Protein AF-A0A5E5QED0-F1 (afdb_monomer_lite)

Foldseek 3Di:
DKDKDDDPCVVVVVVVVLVVVVVVVLVVCVVVVVPVVQVVQQVPDDPPCPPDNGDDDDPDWDKDKDFDPVSVVVSLVCVLCVCCVVVVDVHSVVPPPDCVCVCVVPVDDPDDDGIMIMID

Sequence (120 aa):
MHFILQSDNLSKDIQHLKFFTAKKIINFLQQKNIKTILEQLAFYKKSHKNQTHYQLWQEGCHPKIISTVGMMRQKIQYIHDNPVKRGYVDLSEHWRYSSYRNYFDTGLEVVFDGIEVVVW

Structure (mmCIF, N/CA/C/O backbone):
data_AF-A0A5E5QED0-F1
#
_entry.id   AF-A0A5E5QED0-F1
#
loop_
_atom_site.group_PDB
_atom_site.id
_atom_site.type_symbol
_atom_site.label_atom_id
_atom_site.label_alt_id
_atom_site.label_comp_id
_atom_site.label_asym_id
_atom_site.label_entity_id
_atom_site.label_seq_id
_atom_site.pdbx_PDB_ins_code
_atom_site.Cartn_x
_atom_site.Cartn_y
_atom_site.Cartn_z
_atom_site.occupancy
_atom_site.B_iso_or_equiv
_atom_site.auth_seq_id
_atom_site.auth_comp_id
_atom_site.auth_asym_id
_atom_site.auth_atom_id
_atom_site.pdbx_PDB_model_num
ATOM 1 N N . MET A 1 1 ? -0.065 -3.448 -0.637 1.00 85.75 1 MET A N 1
ATOM 2 C CA . MET A 1 1 ? -0.395 -2.391 -1.628 1.00 85.75 1 MET A CA 1
ATOM 3 C C . MET A 1 1 ? 0.900 -2.078 -2.325 1.00 85.75 1 MET A C 1
ATOM 5 O O . MET A 1 1 ? 1.896 -2.003 -1.629 1.00 85.75 1 MET A O 1
ATOM 9 N N . HIS A 1 2 ? 0.911 -1.889 -3.639 1.00 90.06 2 HIS A N 1
ATOM 10 C CA . HIS A 1 2 ? 2.173 -1.803 -4.369 1.00 90.06 2 HIS A CA 1
ATOM 11 C C . HIS A 1 2 ? 2.343 -0.434 -5.011 1.00 90.06 2 HIS A C 1
ATOM 13 O O . HIS A 1 2 ? 1.442 0.026 -5.709 1.00 90.06 2 HIS A O 1
ATOM 19 N N . PHE A 1 3 ? 3.473 0.214 -4.745 1.00 90.19 3 PHE A N 1
ATOM 20 C CA . PHE A 1 3 ? 3.763 1.562 -5.224 1.00 90.19 3 PHE A CA 1
ATOM 21 C C . PHE A 1 3 ? 5.264 1.771 -5.423 1.00 90.19 3 PHE A C 1
ATOM 23 O O . PHE A 1 3 ? 6.082 1.171 -4.725 1.00 90.19 3 PHE A O 1
ATOM 30 N N . ILE A 1 4 ? 5.599 2.629 -6.384 1.00 91.19 4 ILE A N 1
ATOM 31 C CA . ILE A 1 4 ? 6.942 3.158 -6.628 1.00 91.19 4 ILE A CA 1
ATOM 32 C C . ILE A 1 4 ? 6.957 4.577 -6.072 1.00 91.19 4 ILE A C 1
ATOM 34 O O . ILE A 1 4 ? 6.037 5.343 -6.357 1.00 91.19 4 ILE A O 1
ATOM 38 N N . LEU A 1 5 ? 7.936 4.891 -5.228 1.00 90.56 5 LEU A N 1
ATOM 39 C CA . LEU A 1 5 ? 8.035 6.181 -4.557 1.00 90.56 5 LEU A CA 1
ATOM 40 C C . LEU A 1 5 ? 9.481 6.666 -4.515 1.00 90.56 5 LEU A C 1
ATOM 42 O O . LEU A 1 5 ? 10.421 5.877 -4.386 1.00 90.56 5 LEU A O 1
ATOM 46 N N . GLN A 1 6 ? 9.609 7.986 -4.501 1.00 89.25 6 GLN A N 1
ATOM 47 C CA . GLN A 1 6 ? 10.835 8.718 -4.235 1.00 89.25 6 GLN A CA 1
ATOM 48 C C . GLN A 1 6 ? 10.573 9.675 -3.067 1.00 89.25 6 GLN A C 1
ATOM 50 O O . GLN A 1 6 ? 9.517 10.303 -2.990 1.00 89.25 6 GLN A O 1
ATOM 55 N N . SER A 1 7 ? 11.500 9.724 -2.116 1.00 89.12 7 SER A N 1
ATOM 56 C CA . SER A 1 7 ? 11.456 10.628 -0.964 1.00 89.12 7 SER A CA 1
ATOM 57 C C . SER A 1 7 ? 12.841 10.703 -0.328 1.00 89.12 7 SER A C 1
ATOM 59 O O . SER A 1 7 ? 13.527 9.682 -0.231 1.00 89.12 7 SER A O 1
ATOM 61 N N . ASP A 1 8 ? 13.206 11.881 0.181 1.00 90.31 8 ASP A N 1
ATOM 62 C CA . ASP A 1 8 ? 14.425 12.097 0.969 1.00 90.31 8 ASP A CA 1
ATOM 63 C C . ASP A 1 8 ? 14.459 11.231 2.241 1.00 90.31 8 ASP A C 1
ATOM 65 O O . ASP A 1 8 ? 15.522 10.814 2.701 1.00 90.31 8 ASP A O 1
ATOM 69 N N . ASN A 1 9 ? 13.291 10.939 2.829 1.00 91.19 9 ASN A N 1
ATOM 70 C CA . ASN A 1 9 ? 13.160 10.080 4.005 1.00 91.19 9 ASN A CA 1
ATOM 71 C C . ASN A 1 9 ? 11.966 9.134 3.876 1.00 91.19 9 ASN A C 1
ATOM 73 O O . ASN A 1 9 ? 10.964 9.220 4.595 1.00 91.19 9 ASN A O 1
ATOM 77 N N . LEU A 1 10 ? 12.121 8.164 2.979 1.00 88.50 10 LEU A N 1
ATOM 78 C CA . LEU A 1 10 ? 11.083 7.190 2.672 1.00 88.50 10 LEU A CA 1
ATOM 79 C C . LEU A 1 10 ? 10.543 6.457 3.909 1.00 88.50 10 LEU A C 1
ATOM 81 O O . LEU A 1 10 ? 9.339 6.254 4.025 1.00 88.50 10 LEU A O 1
ATOM 85 N N . SER A 1 11 ? 11.404 6.055 4.847 1.00 88.69 11 SER A N 1
ATOM 86 C CA . SER A 1 11 ? 10.968 5.315 6.042 1.00 88.69 11 SER A CA 1
ATOM 87 C C . SER A 1 11 ? 9.951 6.118 6.862 1.00 88.69 11 SER A C 1
ATOM 89 O O . SER A 1 11 ? 8.892 5.604 7.242 1.00 88.69 11 SER A O 1
ATOM 91 N N . LYS A 1 12 ? 10.242 7.407 7.073 1.00 92.62 12 LYS A N 1
ATOM 92 C CA . LYS A 1 12 ? 9.363 8.328 7.794 1.00 92.62 12 LYS A CA 1
ATOM 93 C C . LYS A 1 12 ? 8.071 8.591 7.023 1.00 92.62 12 LYS A C 1
ATOM 95 O O . LYS A 1 12 ? 6.993 8.536 7.613 1.00 92.62 12 LYS A O 1
ATOM 100 N N . ASP A 1 13 ? 8.152 8.790 5.713 1.00 93.31 13 ASP A N 1
ATOM 101 C CA . ASP A 1 13 ? 6.971 9.080 4.895 1.00 93.31 13 ASP A CA 1
ATOM 102 C C . ASP A 1 13 ? 6.031 7.877 4.772 1.00 93.31 13 ASP A C 1
ATOM 104 O O . ASP A 1 13 ? 4.813 8.025 4.884 1.00 93.31 13 ASP A O 1
ATOM 108 N N . ILE A 1 14 ? 6.571 6.660 4.664 1.00 92.19 14 ILE A N 1
ATOM 109 C CA . ILE A 1 14 ? 5.775 5.427 4.726 1.00 92.19 14 ILE A CA 1
ATOM 110 C C . ILE A 1 14 ? 5.118 5.267 6.096 1.00 92.19 14 ILE A C 1
ATOM 112 O O . ILE A 1 14 ? 3.946 4.884 6.180 1.00 92.19 14 ILE A O 1
ATOM 116 N N . GLN A 1 15 ? 5.834 5.573 7.180 1.00 92.81 15 GLN A N 1
ATOM 117 C CA . GLN A 1 15 ? 5.256 5.547 8.520 1.00 92.81 15 GLN A CA 1
ATOM 118 C C . GLN A 1 15 ? 4.092 6.540 8.638 1.00 92.81 15 GLN A C 1
ATOM 120 O O . GLN A 1 15 ? 3.020 6.167 9.124 1.00 92.81 15 GLN A O 1
ATOM 125 N N . HIS A 1 16 ? 4.268 7.771 8.153 1.00 95.38 16 HIS A N 1
ATOM 126 C CA . HIS A 1 16 ? 3.227 8.795 8.144 1.00 95.38 16 HIS A CA 1
ATOM 127 C C . HIS A 1 16 ? 2.019 8.389 7.296 1.00 95.38 16 HIS A C 1
ATOM 129 O O . HIS A 1 16 ? 0.886 8.496 7.770 1.00 95.38 16 HIS A O 1
ATOM 135 N N . LEU A 1 17 ? 2.241 7.860 6.088 1.00 94.56 17 LEU A N 1
ATOM 136 C CA . LEU A 1 17 ? 1.181 7.367 5.209 1.00 94.56 17 LEU A CA 1
ATOM 137 C C . LEU A 1 17 ? 0.344 6.295 5.913 1.00 94.56 17 LEU A C 1
ATOM 139 O O . LEU A 1 17 ? -0.886 6.393 5.967 1.00 94.56 17 LEU A O 1
ATOM 143 N N . LYS A 1 18 ? 1.002 5.287 6.498 1.00 94.12 18 LYS A N 1
ATOM 144 C CA . LYS A 1 18 ? 0.329 4.194 7.214 1.00 94.12 18 LYS A CA 1
ATOM 145 C C . LYS A 1 18 ? -0.439 4.711 8.428 1.00 94.12 18 LYS A C 1
ATOM 147 O O . LYS A 1 18 ? -1.589 4.324 8.628 1.00 94.12 18 LYS A O 1
ATOM 152 N N . PHE A 1 19 ? 0.162 5.601 9.214 1.00 95.06 19 PHE A N 1
ATOM 153 C CA . PHE A 1 19 ? -0.482 6.194 10.385 1.00 95.06 19 PHE A CA 1
ATOM 154 C C . PHE A 1 19 ? -1.729 7.002 10.006 1.00 95.06 19 PHE A C 1
ATOM 156 O O . PHE A 1 19 ? -2.817 6.763 10.539 1.00 95.06 19 PHE A O 1
ATOM 163 N N . PHE A 1 20 ? -1.588 7.933 9.060 1.00 97.44 20 PHE A N 1
ATOM 164 C CA . PHE A 1 20 ? -2.663 8.828 8.648 1.00 97.44 20 PHE A CA 1
ATOM 165 C C . PHE A 1 20 ? -3.847 8.054 8.061 1.00 97.44 20 PHE A C 1
ATOM 167 O O . PHE A 1 20 ? -4.991 8.252 8.481 1.00 97.44 20 PHE A O 1
ATOM 174 N N . THR A 1 21 ? -3.577 7.132 7.132 1.00 97.25 21 THR A N 1
ATOM 175 C CA . THR A 1 21 ? -4.621 6.320 6.490 1.00 97.25 21 THR A CA 1
ATOM 176 C C . THR A 1 21 ? -5.303 5.380 7.478 1.00 97.25 21 THR A C 1
ATOM 178 O O . THR A 1 21 ? -6.530 5.303 7.470 1.00 97.25 21 THR A O 1
ATOM 181 N N . ALA A 1 22 ? -4.558 4.744 8.392 1.00 96.94 22 ALA A N 1
ATOM 182 C CA . ALA A 1 22 ? -5.149 3.909 9.436 1.00 96.94 22 ALA A CA 1
ATOM 183 C C . ALA A 1 22 ? -6.121 4.702 10.308 1.00 96.94 22 ALA A C 1
ATOM 185 O O . ALA A 1 22 ? -7.264 4.285 10.482 1.00 96.94 22 ALA A O 1
ATOM 186 N N . LYS A 1 23 ? -5.703 5.879 10.789 1.00 97.25 23 LYS A N 1
ATOM 187 C CA . LYS A 1 23 ? -6.559 6.750 11.601 1.00 97.25 23 LYS A CA 1
ATOM 188 C C . LYS A 1 23 ? -7.831 7.145 10.851 1.00 97.25 23 LYS A C 1
ATOM 190 O O . LYS A 1 23 ? -8.919 7.060 11.409 1.00 97.25 23 LYS A O 1
ATOM 195 N N . LYS A 1 24 ? -7.715 7.558 9.584 1.00 98.50 24 LYS A N 1
ATOM 196 C CA . LYS A 1 24 ? -8.871 7.976 8.774 1.00 98.50 24 LYS A CA 1
ATOM 197 C C . LYS A 1 24 ? -9.842 6.826 8.506 1.00 98.50 24 LYS A C 1
ATOM 199 O O . LYS A 1 24 ? -11.042 7.012 8.688 1.00 98.50 24 LYS A O 1
ATOM 204 N N . ILE A 1 25 ? -9.336 5.655 8.127 1.00 98.19 25 ILE A N 1
ATOM 205 C CA . ILE A 1 25 ? -10.160 4.478 7.825 1.00 98.19 25 ILE A CA 1
ATOM 206 C C . ILE A 1 25 ? -10.851 3.963 9.090 1.00 98.19 25 ILE A C 1
ATOM 208 O O . ILE A 1 25 ? -12.058 3.749 9.071 1.00 98.19 25 ILE A O 1
ATOM 212 N N . ILE A 1 26 ? -10.128 3.825 10.205 1.00 97.94 26 ILE A N 1
ATOM 213 C CA . ILE A 1 26 ? -10.712 3.371 11.476 1.00 97.94 26 ILE A CA 1
ATOM 214 C C . ILE A 1 26 ? -11.799 4.344 11.940 1.00 97.94 26 ILE A C 1
ATOM 216 O O . ILE A 1 26 ? -12.907 3.908 12.247 1.00 97.94 26 ILE A O 1
ATOM 220 N N . ASN A 1 27 ? -11.531 5.654 11.909 1.00 98.31 27 ASN A N 1
ATOM 221 C CA . ASN A 1 27 ? -12.529 6.660 12.271 1.00 98.31 27 ASN A CA 1
ATOM 222 C C . ASN A 1 27 ? -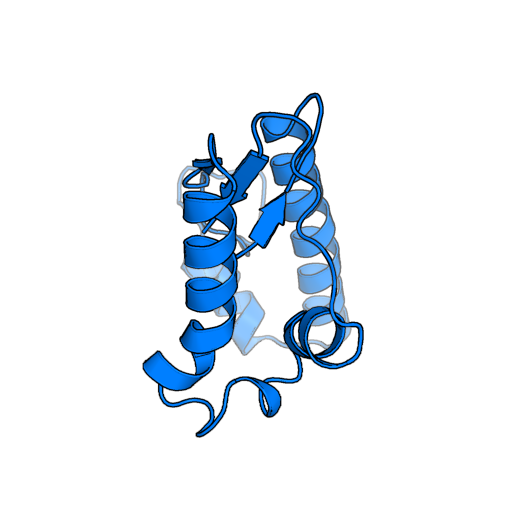13.779 6.563 11.386 1.00 98.31 27 ASN A C 1
ATOM 224 O O . ASN A 1 27 ? -14.894 6.631 11.896 1.00 98.31 27 ASN A O 1
ATOM 228 N N . PHE A 1 28 ? -13.607 6.378 10.073 1.00 98.56 28 PHE A N 1
ATOM 229 C CA . PHE A 1 28 ? -14.725 6.191 9.150 1.00 98.56 28 PHE A CA 1
ATOM 230 C C . PHE A 1 28 ? -15.550 4.945 9.502 1.00 98.56 28 PHE A C 1
ATOM 232 O O . PHE A 1 28 ? -16.774 5.027 9.588 1.00 98.56 28 PHE A O 1
ATOM 239 N N . LEU A 1 29 ? -14.897 3.808 9.763 1.00 98.38 29 LEU A N 1
ATOM 240 C CA . LEU A 1 29 ? -15.571 2.565 10.147 1.00 98.38 29 LEU A CA 1
ATOM 241 C C . LEU A 1 29 ? -16.338 2.713 11.467 1.00 98.38 29 LEU A C 1
ATOM 243 O O . LEU A 1 29 ? -17.467 2.238 11.567 1.00 98.38 29 LEU A O 1
ATOM 247 N N . GLN A 1 30 ? -15.764 3.407 12.454 1.00 97.75 30 GLN A N 1
ATOM 248 C CA . GLN A 1 30 ? -16.427 3.700 13.728 1.00 97.75 30 GLN A CA 1
ATOM 249 C C . GLN A 1 30 ? -17.653 4.598 13.534 1.00 97.75 30 GLN A C 1
ATOM 251 O O . GLN A 1 30 ? -18.730 4.275 14.025 1.00 97.75 30 GLN A O 1
ATOM 256 N N . GLN A 1 31 ? -17.519 5.684 12.767 1.00 98.44 31 GLN A N 1
ATOM 257 C CA . GLN A 1 31 ? -18.623 6.606 12.464 1.00 98.44 31 GLN A CA 1
ATOM 258 C C . GLN A 1 31 ? -19.762 5.929 11.696 1.00 98.44 31 GLN A C 1
ATOM 260 O O . GLN A 1 31 ? -20.927 6.261 11.893 1.00 98.44 31 GLN A O 1
ATOM 265 N N . LYS A 1 32 ? -19.433 4.975 10.821 1.00 98.44 32 LYS A N 1
ATOM 266 C CA . LYS A 1 32 ? -20.406 4.169 10.076 1.00 98.44 32 LYS A CA 1
ATOM 267 C C . LYS A 1 32 ? -20.887 2.930 10.838 1.00 98.44 32 LYS A C 1
ATOM 269 O O . LYS A 1 32 ? -21.696 2.185 10.297 1.00 98.44 32 LYS A O 1
ATOM 274 N N . ASN A 1 33 ? -20.420 2.718 12.071 1.00 97.44 33 ASN A N 1
ATOM 275 C CA . ASN A 1 33 ? -20.754 1.570 12.917 1.00 97.44 33 ASN A CA 1
ATOM 276 C C . ASN A 1 33 ? -20.530 0.209 12.220 1.00 97.44 33 ASN A C 1
ATOM 278 O O . ASN A 1 33 ? -21.319 -0.726 12.364 1.00 97.44 33 ASN A O 1
ATOM 282 N N . ILE A 1 34 ? -19.447 0.088 11.446 1.00 98.25 34 ILE A N 1
ATOM 283 C CA . ILE A 1 34 ? -19.100 -1.139 10.714 1.00 98.25 34 ILE A CA 1
ATOM 284 C C . ILE A 1 34 ? -18.394 -2.117 11.660 1.00 98.25 34 ILE A C 1
ATOM 286 O O . ILE A 1 34 ? -17.167 -2.237 11.666 1.00 98.25 34 ILE A O 1
ATOM 290 N N . LYS A 1 35 ? -19.182 -2.808 12.491 1.00 97.19 35 LYS A N 1
ATOM 291 C CA . LYS A 1 35 ? -18.671 -3.669 13.572 1.00 97.19 35 LYS A CA 1
ATOM 292 C C . LYS A 1 35 ? -17.809 -4.824 13.075 1.00 97.19 35 LYS A C 1
ATOM 294 O O . LYS A 1 35 ? -16.711 -5.005 13.581 1.00 97.19 35 LYS A O 1
ATOM 299 N N . THR A 1 36 ? -18.248 -5.531 12.034 1.00 97.81 36 THR A N 1
ATOM 300 C CA . THR A 1 36 ? -17.571 -6.741 11.539 1.00 97.81 36 THR A CA 1
ATOM 301 C C . THR A 1 36 ? -16.101 -6.497 11.193 1.00 97.81 36 THR A C 1
ATOM 303 O O . THR A 1 36 ? -15.237 -7.286 11.562 1.00 97.81 36 THR A O 1
ATOM 306 N N . ILE A 1 37 ? -15.791 -5.384 10.519 1.00 97.56 37 ILE A N 1
ATOM 307 C CA . ILE A 1 37 ? -14.405 -5.051 10.164 1.00 97.56 37 ILE A CA 1
ATOM 308 C C . ILE A 1 37 ? -13.636 -4.598 11.408 1.00 97.56 37 ILE A C 1
ATOM 310 O O . ILE A 1 37 ? -12.509 -5.034 11.618 1.00 97.56 37 ILE A O 1
ATOM 314 N N . LEU A 1 38 ? -14.228 -3.751 12.256 1.00 98.06 38 LEU A N 1
ATOM 315 C CA . LEU A 1 38 ? -13.576 -3.278 13.483 1.00 98.06 38 LEU A CA 1
ATOM 316 C C . LEU A 1 38 ? -13.188 -4.436 14.411 1.00 98.06 38 LEU A C 1
ATOM 318 O O . LEU A 1 38 ? -12.069 -4.461 14.916 1.00 98.06 38 LEU A O 1
ATOM 322 N N . GLU A 1 39 ? -14.069 -5.420 14.578 1.00 97.56 39 GLU A N 1
ATOM 323 C CA . GLU A 1 39 ? -13.811 -6.628 15.366 1.00 97.56 39 GLU A CA 1
ATOM 324 C C . GLU A 1 39 ? -12.650 -7.442 14.786 1.00 97.56 39 GLU A C 1
ATOM 326 O O . GLU A 1 39 ? -11.756 -7.837 15.530 1.00 97.56 39 GLU A O 1
ATOM 331 N N . GLN A 1 40 ? -12.585 -7.616 13.461 1.00 97.38 40 GLN A N 1
ATOM 332 C CA . GLN A 1 40 ? -11.439 -8.263 12.811 1.00 97.38 40 GLN A CA 1
ATOM 333 C C . GLN A 1 40 ? -10.132 -7.491 13.053 1.00 97.38 40 GLN A C 1
ATOM 335 O O . GLN A 1 40 ? -9.110 -8.094 13.383 1.00 97.38 40 GLN A O 1
ATOM 340 N N . LEU A 1 41 ? -10.154 -6.159 12.934 1.00 97.00 41 LEU A N 1
ATOM 341 C CA . LEU A 1 41 ? 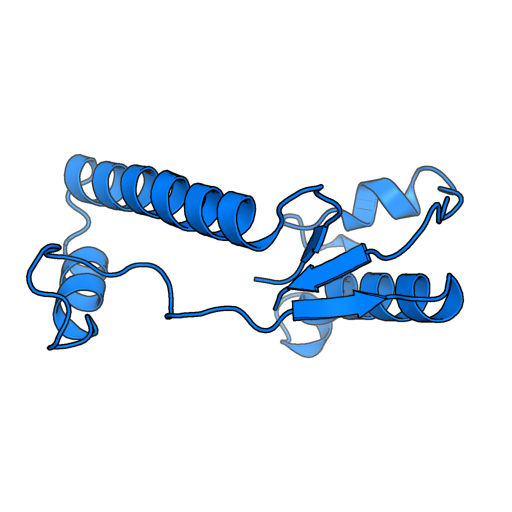-8.974 -5.318 13.168 1.00 97.00 41 LEU A CA 1
ATOM 342 C C . LEU A 1 41 ? -8.512 -5.329 14.631 1.00 97.00 41 LEU A C 1
ATOM 344 O O . LEU A 1 41 ? -7.323 -5.134 14.890 1.00 97.00 41 LEU A O 1
ATOM 348 N N . ALA A 1 42 ? -9.431 -5.515 15.580 1.00 96.00 42 ALA A N 1
ATOM 349 C CA . ALA A 1 42 ? -9.113 -5.673 16.996 1.00 96.00 42 ALA A CA 1
ATOM 350 C C . ALA A 1 42 ? -8.573 -7.079 17.292 1.00 96.00 42 ALA A C 1
ATOM 352 O O . ALA A 1 42 ? -7.579 -7.216 18.000 1.00 96.00 42 ALA A O 1
ATOM 353 N N . PHE A 1 43 ? -9.185 -8.113 16.710 1.00 95.06 43 PHE A N 1
ATOM 354 C CA . PHE A 1 43 ? -8.821 -9.511 16.929 1.00 95.06 43 PHE A CA 1
ATOM 355 C C . PHE A 1 43 ? -7.433 -9.858 16.376 1.00 95.06 43 PHE A C 1
ATOM 357 O O . PHE A 1 43 ? -6.623 -10.466 17.069 1.00 95.06 43 PHE A O 1
ATOM 364 N N . TYR A 1 44 ? -7.123 -9.440 15.143 1.00 94.25 44 TYR A N 1
ATOM 365 C CA . TYR A 1 44 ? -5.840 -9.746 14.492 1.00 94.25 44 TYR A CA 1
ATOM 366 C C . TYR A 1 44 ? -4.705 -8.784 14.858 1.00 94.25 44 TYR A C 1
ATOM 368 O O . TYR A 1 44 ? -3.578 -8.921 14.365 1.00 94.25 44 TYR A O 1
ATOM 376 N N . LYS A 1 45 ? -4.977 -7.803 15.720 1.00 94.44 45 LYS A N 1
ATOM 377 C CA . LYS A 1 45 ? -3.964 -6.894 16.242 1.00 94.44 45 LYS A CA 1
ATOM 378 C C . LYS A 1 45 ? -2.855 -7.685 16.941 1.00 94.44 45 LYS A C 1
ATOM 380 O O . LYS A 1 45 ? -3.108 -8.602 17.720 1.00 94.44 45 LYS A O 1
ATOM 385 N N . LYS A 1 46 ? -1.597 -7.292 16.719 1.00 89.25 46 LYS A N 1
ATOM 386 C CA . LYS A 1 46 ? -0.458 -7.902 17.415 1.00 89.25 46 LYS A CA 1
ATOM 387 C C . LYS A 1 46 ? -0.546 -7.665 18.926 1.00 89.25 46 LYS A C 1
ATOM 389 O O . LYS A 1 46 ? -0.714 -6.532 19.379 1.00 89.25 46 LYS A O 1
ATOM 394 N N . SER A 1 47 ? -0.364 -8.732 19.703 1.00 88.06 47 SER A N 1
ATOM 395 C CA . SER A 1 47 ? -0.496 -8.724 21.167 1.00 88.06 47 SER A CA 1
ATOM 396 C C . SER A 1 47 ? 0.408 -7.703 21.861 1.00 88.06 47 SER A C 1
ATOM 398 O O . SER A 1 47 ? -0.003 -7.100 22.842 1.00 88.06 47 SER A O 1
ATOM 400 N N . HIS A 1 48 ? 1.603 -7.445 21.326 1.00 89.19 48 HIS A N 1
ATOM 401 C CA . HIS A 1 48 ? 2.564 -6.505 21.910 1.00 89.19 48 HIS A CA 1
ATOM 402 C C . HIS A 1 48 ? 2.212 -5.014 21.690 1.00 89.19 48 HIS A C 1
ATOM 404 O O . HIS A 1 48 ? 2.891 -4.131 22.215 1.00 89.19 48 HIS A O 1
ATOM 410 N N . LYS A 1 49 ? 1.168 -4.683 20.913 1.00 85.50 49 LYS A N 1
ATOM 411 C CA . LYS A 1 49 ? 0.773 -3.293 20.613 1.00 85.50 49 LYS A CA 1
ATOM 412 C C . LYS A 1 49 ? -0.171 -2.716 21.665 1.00 85.50 49 LYS A C 1
ATOM 414 O O . LYS A 1 49 ? -1.339 -2.481 21.396 1.00 85.50 49 LYS A O 1
ATOM 419 N N . ASN A 1 50 ? 0.300 -2.412 22.864 1.00 84.56 50 ASN A N 1
ATOM 420 C CA . ASN A 1 50 ? -0.609 -2.032 23.962 1.00 84.56 50 ASN A CA 1
ATOM 421 C C . ASN A 1 50 ? -1.276 -0.647 23.823 1.00 84.56 50 ASN A C 1
ATOM 423 O O . ASN A 1 50 ? -2.214 -0.346 24.550 1.00 84.56 50 ASN A O 1
ATOM 427 N N . GLN A 1 51 ? -0.835 0.185 22.875 1.00 87.06 51 GLN A N 1
ATOM 428 C CA . GLN A 1 51 ? -1.274 1.581 22.747 1.00 87.06 51 GLN A CA 1
ATOM 429 C C . GLN A 1 51 ? -2.441 1.814 21.772 1.00 87.06 51 GLN A C 1
ATOM 431 O O . GLN A 1 51 ? -2.976 2.918 21.722 1.00 87.06 51 GLN A O 1
ATOM 436 N N . THR A 1 52 ? -2.844 0.819 20.974 1.00 88.31 52 THR A N 1
ATOM 437 C CA . THR A 1 52 ? -3.945 0.965 20.001 1.00 88.31 52 THR A CA 1
ATOM 438 C C . THR A 1 52 ? -4.976 -0.138 20.184 1.00 88.31 52 THR A C 1
ATOM 440 O O . THR A 1 52 ? -4.621 -1.251 20.544 1.00 88.31 52 THR A O 1
ATOM 443 N N . HIS A 1 53 ? -6.261 0.124 19.941 1.00 92.88 53 HIS A N 1
ATOM 444 C CA . HIS A 1 53 ? -7.281 -0.935 20.007 1.00 92.88 53 HIS A CA 1
ATOM 445 C C . HIS A 1 53 ? -7.386 -1.733 18.696 1.00 92.88 53 HIS A C 1
ATOM 447 O O . HIS A 1 53 ? -7.640 -2.930 18.719 1.00 92.88 53 HIS A O 1
ATOM 453 N N . TYR A 1 54 ? -7.090 -1.089 17.566 1.00 96.31 54 TYR A N 1
ATOM 454 C CA . TYR A 1 54 ? -7.173 -1.670 16.227 1.00 96.31 54 TYR A CA 1
ATOM 455 C C . TYR A 1 54 ? -5.812 -1.639 15.528 1.00 96.31 54 TYR A C 1
ATOM 457 O O . TYR A 1 54 ? -4.991 -0.748 15.786 1.00 96.31 54 TYR A O 1
ATOM 465 N N . GLN A 1 55 ? -5.596 -2.565 14.593 1.00 96.12 55 GLN A N 1
ATOM 466 C CA . GLN A 1 55 ? -4.453 -2.545 13.684 1.00 96.12 55 GLN A CA 1
ATOM 467 C C . GLN A 1 55 ? -4.910 -2.758 12.240 1.00 96.12 55 GLN A C 1
ATOM 469 O O . GLN A 1 55 ? -5.312 -3.853 11.871 1.00 96.12 55 GLN A O 1
ATOM 474 N N . LEU A 1 56 ? -4.807 -1.707 11.417 1.00 95.88 56 LEU A N 1
ATOM 475 C CA . LEU A 1 56 ? -5.150 -1.770 9.992 1.00 95.88 56 LEU A CA 1
ATOM 476 C C . LEU A 1 56 ? -4.008 -2.332 9.136 1.00 95.88 56 LEU A C 1
ATOM 478 O O . LEU A 1 56 ? -4.224 -3.178 8.275 1.00 95.88 56 LEU A O 1
ATOM 482 N N . TRP A 1 57 ? -2.788 -1.838 9.354 1.00 94.62 57 TRP A N 1
ATOM 483 C CA . TRP A 1 57 ? -1.635 -2.204 8.536 1.00 94.62 57 TRP A CA 1
ATOM 484 C C . TRP A 1 57 ? -0.813 -3.322 9.174 1.00 94.62 57 TRP A C 1
ATOM 486 O O . TRP A 1 57 ? -0.582 -3.339 10.386 1.00 94.62 57 TRP A O 1
ATOM 496 N N . GLN A 1 58 ? -0.280 -4.205 8.330 1.00 91.44 58 GLN A N 1
ATOM 497 C CA . GLN A 1 58 ? 0.804 -5.106 8.715 1.00 91.44 58 GLN A CA 1
ATOM 498 C C . GLN A 1 58 ? 2.045 -4.304 9.131 1.00 91.44 58 GLN A C 1
ATOM 500 O O . GLN A 1 58 ? 2.233 -3.154 8.720 1.00 91.44 58 GLN A O 1
ATOM 505 N N . GLU A 1 59 ? 2.883 -4.887 9.981 1.00 89.00 59 GLU A N 1
ATOM 506 C CA . GLU A 1 59 ? 4.113 -4.241 10.436 1.00 89.00 59 GLU A CA 1
ATOM 507 C C . GLU A 1 59 ? 5.195 -4.261 9.361 1.00 89.00 59 GLU A C 1
ATOM 509 O O . GLU A 1 59 ? 5.244 -5.157 8.524 1.00 89.00 59 GLU A O 1
ATOM 514 N N . GLY A 1 60 ? 6.061 -3.249 9.393 1.00 87.44 60 GLY A N 1
ATOM 515 C CA . GLY A 1 60 ? 7.132 -3.102 8.415 1.00 87.44 60 GLY A CA 1
ATOM 516 C C . GLY A 1 60 ? 6.652 -2.722 7.013 1.00 87.44 60 GLY A C 1
ATOM 517 O O . GLY A 1 60 ? 5.504 -2.324 6.786 1.00 87.44 60 GLY A O 1
ATOM 518 N N . CYS A 1 61 ? 7.597 -2.776 6.090 1.00 86.88 61 CYS A N 1
ATOM 519 C CA . CYS A 1 61 ? 7.414 -2.662 4.653 1.00 86.88 61 CYS A CA 1
ATOM 520 C C . CYS A 1 61 ? 8.571 -3.421 3.986 1.00 86.88 61 CYS A C 1
ATOM 522 O O . CYS A 1 61 ? 9.588 -3.677 4.635 1.00 86.88 61 CYS A O 1
ATOM 524 N N . HIS A 1 62 ? 8.426 -3.789 2.715 1.00 87.19 62 HIS A N 1
ATOM 525 C CA . HIS A 1 62 ? 9.469 -4.507 1.977 1.00 87.19 62 HIS A CA 1
ATOM 526 C C . HIS A 1 62 ? 9.998 -3.650 0.824 1.00 87.19 62 HIS A C 1
ATOM 528 O O . HIS A 1 62 ? 9.623 -3.885 -0.329 1.00 87.19 62 HIS A O 1
ATOM 534 N N . PRO A 1 63 ? 10.829 -2.633 1.123 1.00 88.50 63 PRO A N 1
ATOM 535 C CA . PRO A 1 63 ? 11.378 -1.754 0.108 1.00 88.50 63 PRO A CA 1
ATOM 536 C C . PRO A 1 63 ? 12.339 -2.516 -0.808 1.00 88.50 63 PRO A C 1
ATOM 538 O O . PRO A 1 63 ? 13.150 -3.324 -0.353 1.00 88.50 63 PRO A O 1
ATOM 541 N N . LYS A 1 64 ? 12.269 -2.237 -2.108 1.00 90.12 64 LYS A N 1
ATOM 542 C CA . LYS A 1 64 ? 13.253 -2.678 -3.101 1.00 90.12 64 LYS A CA 1
ATOM 543 C C . LYS A 1 64 ? 13.747 -1.483 -3.894 1.00 90.12 64 LYS A C 1
ATOM 545 O O . LYS A 1 64 ? 12.938 -0.776 -4.485 1.00 90.12 64 LYS A O 1
ATOM 550 N N . ILE A 1 65 ? 15.062 -1.314 -3.930 1.00 91.00 65 ILE A N 1
ATOM 551 C CA . ILE A 1 65 ? 15.729 -0.277 -4.714 1.00 91.00 65 ILE A CA 1
ATOM 552 C C . ILE A 1 65 ? 15.532 -0.549 -6.210 1.00 91.00 65 ILE A C 1
ATOM 554 O O . ILE A 1 65 ? 15.710 -1.677 -6.678 1.00 91.00 65 ILE A O 1
ATOM 558 N N . ILE A 1 66 ? 15.187 0.498 -6.949 1.00 90.69 66 ILE A N 1
ATOM 559 C CA . ILE A 1 66 ? 15.255 0.573 -8.402 1.00 90.69 66 ILE A CA 1
ATOM 560 C C . ILE A 1 66 ? 16.473 1.424 -8.740 1.00 90.69 66 ILE A C 1
ATOM 562 O O . ILE A 1 66 ? 16.540 2.589 -8.368 1.00 90.69 66 ILE A O 1
ATOM 566 N N . SER A 1 67 ? 17.431 0.834 -9.449 1.00 89.81 67 SER A N 1
ATOM 567 C CA . SER A 1 67 ? 18.670 1.504 -9.859 1.00 89.81 67 SER A CA 1
ATOM 568 C C . SER A 1 67 ? 18.772 1.733 -11.368 1.00 89.81 67 SER A C 1
ATOM 570 O O . SER A 1 67 ? 19.745 2.319 -11.829 1.00 89.81 67 SER A O 1
ATOM 572 N N . THR A 1 68 ? 17.801 1.254 -12.155 1.00 89.06 68 THR A N 1
ATOM 573 C CA . THR A 1 68 ? 17.816 1.387 -13.617 1.00 89.06 68 THR A CA 1
ATOM 574 C C . THR A 1 68 ? 16.418 1.606 -14.185 1.00 89.06 68 THR A C 1
ATOM 576 O O . THR A 1 68 ? 15.429 1.080 -13.668 1.00 89.06 68 THR A O 1
ATOM 579 N N . VAL A 1 69 ? 16.350 2.277 -15.337 1.00 87.62 69 VAL A N 1
ATOM 580 C CA . VAL A 1 69 ? 15.113 2.448 -16.120 1.00 87.62 69 VAL A CA 1
ATOM 581 C C . VAL A 1 69 ? 14.483 1.098 -16.487 1.00 87.62 69 VAL A C 1
ATOM 583 O O . VAL A 1 69 ? 13.264 0.940 -16.436 1.00 87.62 69 VAL A O 1
ATOM 586 N N . GLY A 1 70 ? 15.301 0.093 -16.823 1.00 89.00 70 GLY A N 1
ATOM 587 C CA . GLY A 1 70 ? 14.815 -1.256 -17.129 1.00 89.00 70 GLY A CA 1
ATOM 588 C C . GLY A 1 70 ? 14.106 -1.905 -15.937 1.00 89.00 70 GLY A C 1
ATOM 589 O O . GLY A 1 70 ? 13.015 -2.456 -16.089 1.00 89.00 70 GLY A O 1
ATOM 590 N N . MET A 1 71 ? 14.678 -1.775 -14.733 1.00 90.12 71 MET A N 1
ATOM 591 C CA . MET A 1 71 ? 14.022 -2.217 -13.500 1.00 90.12 71 MET A CA 1
ATOM 592 C C . MET A 1 71 ? 12.735 -1.436 -13.240 1.00 90.12 71 MET A C 1
ATOM 594 O O . MET A 1 71 ? 11.727 -2.050 -12.903 1.00 90.12 71 MET A O 1
ATOM 598 N N . MET A 1 72 ? 12.738 -0.115 -13.428 1.00 88.94 72 MET A N 1
ATOM 599 C CA . MET A 1 72 ? 11.551 0.718 -13.225 1.00 88.94 72 MET A CA 1
ATOM 600 C C . MET A 1 72 ? 10.391 0.262 -14.115 1.00 88.94 72 MET A C 1
ATOM 602 O O . MET A 1 72 ? 9.314 -0.052 -13.609 1.00 88.94 72 MET A O 1
ATOM 606 N N . ARG A 1 73 ? 10.637 0.098 -15.423 1.00 89.06 73 ARG A N 1
ATOM 607 C CA . ARG A 1 73 ? 9.646 -0.413 -16.388 1.00 89.06 73 ARG A CA 1
ATOM 608 C C . ARG A 1 73 ? 9.109 -1.784 -15.984 1.00 89.06 73 ARG A C 1
ATOM 610 O O . ARG A 1 73 ? 7.898 -1.992 -15.982 1.00 89.06 73 ARG A O 1
ATOM 617 N N . GLN A 1 74 ? 9.989 -2.697 -15.567 1.00 91.06 74 GLN A N 1
ATOM 618 C CA . GLN A 1 74 ? 9.577 -4.017 -15.084 1.00 91.06 74 GLN A CA 1
ATOM 619 C C . GLN A 1 74 ? 8.641 -3.917 -13.866 1.00 91.06 74 GLN A C 1
ATOM 621 O O . GLN A 1 74 ? 7.674 -4.673 -13.760 1.00 91.06 74 GLN A O 1
ATOM 626 N N . LYS A 1 75 ? 8.926 -3.011 -12.923 1.00 91.44 75 LYS A N 1
ATOM 627 C CA . LYS A 1 75 ? 8.130 -2.845 -11.698 1.00 91.44 75 LYS A CA 1
ATOM 628 C C . LYS A 1 75 ? 6.791 -2.172 -11.973 1.00 91.44 75 LYS A C 1
ATOM 630 O O . LYS A 1 75 ? 5.795 -2.647 -11.437 1.00 91.44 75 LYS A O 1
ATOM 635 N N . ILE A 1 76 ? 6.754 -1.160 -12.841 1.00 90.75 76 ILE A N 1
ATOM 636 C CA . ILE A 1 76 ? 5.513 -0.533 -13.320 1.00 90.75 76 ILE A CA 1
ATOM 637 C C . ILE A 1 76 ? 4.607 -1.596 -13.947 1.00 90.75 76 ILE A C 1
ATOM 639 O O . ILE A 1 76 ? 3.468 -1.762 -13.512 1.00 90.75 76 ILE A O 1
ATOM 643 N N . GLN A 1 77 ? 5.139 -2.378 -14.894 1.00 91.44 77 GLN A N 1
ATOM 644 C CA . GLN A 1 77 ? 4.386 -3.447 -15.552 1.00 91.44 77 GLN A CA 1
ATOM 645 C C . GLN A 1 77 ? 3.856 -4.463 -14.535 1.00 91.44 77 GLN A C 1
ATOM 647 O O . GLN A 1 77 ? 2.670 -4.777 -14.519 1.00 91.44 77 GLN A O 1
ATOM 652 N N . TYR A 1 78 ? 4.709 -4.927 -13.615 1.00 92.75 78 TYR A N 1
ATOM 653 C CA . TYR A 1 78 ? 4.279 -5.846 -12.565 1.00 92.75 78 TYR A CA 1
ATOM 654 C C . TYR A 1 78 ? 3.138 -5.267 -11.717 1.00 92.75 78 TYR A C 1
ATOM 656 O O . TYR A 1 78 ? 2.193 -5.991 -11.410 1.00 92.75 78 TYR A O 1
ATOM 664 N N . ILE A 1 79 ? 3.227 -3.996 -11.301 1.00 93.38 79 ILE A N 1
ATOM 665 C CA . ILE A 1 79 ? 2.210 -3.356 -10.456 1.00 93.38 79 ILE A CA 1
ATOM 666 C C . ILE A 1 79 ? 0.861 -3.338 -11.170 1.00 93.38 79 ILE A C 1
ATOM 668 O O . ILE A 1 79 ? -0.137 -3.734 -10.564 1.00 93.38 79 ILE A O 1
ATOM 672 N N . HIS A 1 80 ? 0.851 -2.940 -12.441 1.00 93.62 80 HIS A N 1
ATOM 673 C CA . HIS A 1 80 ? -0.358 -2.873 -13.255 1.00 93.62 80 HIS A CA 1
ATOM 674 C C . HIS A 1 80 ? -0.944 -4.240 -13.606 1.00 93.62 80 HIS A C 1
ATOM 676 O O . HIS A 1 80 ? -2.161 -4.360 -13.671 1.00 93.62 80 HIS A O 1
ATOM 682 N N . ASP A 1 81 ? -0.114 -5.272 -13.747 1.00 94.81 81 ASP A N 1
ATOM 683 C CA . ASP A 1 81 ? -0.584 -6.627 -14.048 1.00 94.81 81 ASP A CA 1
ATOM 684 C C . ASP A 1 81 ? -1.055 -7.397 -12.812 1.00 94.81 81 ASP A C 1
ATOM 686 O O . ASP A 1 81 ? -1.639 -8.472 -12.941 1.00 94.81 81 ASP A O 1
ATOM 690 N N . ASN A 1 82 ? -0.797 -6.907 -11.595 1.00 95.00 82 ASN A N 1
ATOM 691 C CA . ASN A 1 82 ? -1.194 -7.624 -10.380 1.00 95.00 82 ASN A CA 1
ATOM 692 C C . ASN A 1 82 ? -2.698 -7.915 -10.298 1.00 95.00 82 ASN A C 1
ATOM 694 O O . ASN A 1 82 ? -3.037 -9.046 -9.951 1.00 95.00 82 ASN A O 1
ATOM 698 N N . PRO A 1 83 ? -3.604 -6.966 -10.598 1.00 96.12 83 PRO A N 1
ATOM 699 C CA . PRO A 1 83 ? -5.036 -7.240 -10.624 1.00 96.12 83 PRO A CA 1
ATOM 700 C C . PRO A 1 83 ? -5.416 -8.350 -11.611 1.00 96.12 83 PRO A C 1
ATOM 702 O O . PRO A 1 83 ? -6.243 -9.192 -11.269 1.00 96.12 83 PRO A O 1
ATOM 705 N N . VAL A 1 84 ? -4.758 -8.406 -12.775 1.00 96.88 84 VAL A N 1
ATOM 706 C CA . VAL A 1 84 ? -4.967 -9.461 -13.781 1.00 96.88 84 VAL A CA 1
ATOM 707 C C . VAL A 1 84 ? -4.459 -10.805 -13.269 1.00 96.88 84 VAL A C 1
ATOM 709 O O . VAL A 1 84 ? -5.200 -11.781 -13.218 1.00 96.88 84 VAL A O 1
ATOM 712 N N . LYS A 1 85 ? -3.219 -10.856 -12.768 1.00 96.19 85 LYS A N 1
ATOM 713 C CA . LYS A 1 85 ? -2.614 -12.077 -12.201 1.00 96.19 85 LYS A CA 1
ATOM 714 C C . LYS A 1 85 ? -3.378 -12.626 -10.994 1.00 96.19 85 LYS A C 1
ATOM 716 O O . LYS A 1 85 ? -3.287 -13.813 -10.701 1.00 96.19 85 LYS A O 1
ATOM 721 N N . ARG A 1 86 ? -4.093 -11.764 -10.266 1.00 95.75 86 ARG A N 1
ATOM 722 C CA . ARG A 1 86 ? -4.958 -12.136 -9.135 1.00 95.75 86 ARG A CA 1
ATOM 723 C C . ARG A 1 86 ? -6.374 -12.537 -9.560 1.00 95.75 86 ARG A C 1
ATOM 725 O O . ARG A 1 86 ? -7.132 -12.964 -8.696 1.00 95.75 86 ARG A O 1
ATOM 732 N N . GLY A 1 87 ? -6.716 -12.415 -10.844 1.00 96.69 87 GLY A N 1
ATOM 733 C CA . GLY A 1 87 ? -8.031 -12.754 -11.388 1.00 96.69 87 GLY A CA 1
ATOM 734 C C . GLY A 1 87 ? -9.126 -11.746 -11.038 1.00 96.69 87 GLY A C 1
ATOM 735 O O . GLY A 1 87 ? -10.298 -12.103 -11.029 1.00 96.69 87 GLY A O 1
ATOM 736 N N . TYR A 1 88 ? -8.768 -10.504 -10.698 1.00 96.56 88 TYR A N 1
ATOM 737 C CA . TYR A 1 88 ? -9.755 -9.473 -10.366 1.00 96.56 88 TYR A CA 1
ATOM 738 C C . TYR A 1 88 ? -10.348 -8.797 -11.603 1.00 96.56 88 TYR A C 1
ATOM 740 O O . TYR A 1 88 ? -11.477 -8.316 -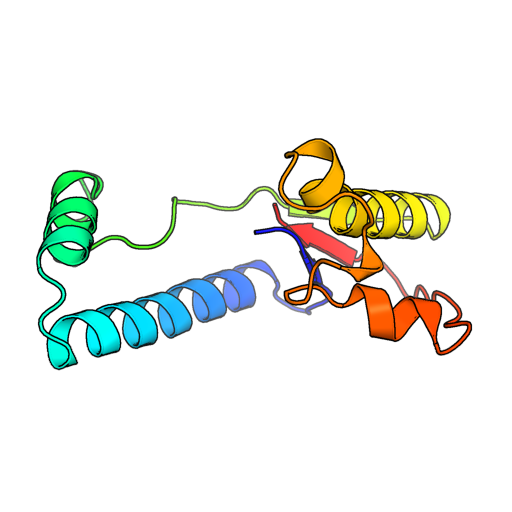11.551 1.00 96.56 88 TYR A O 1
ATOM 748 N N . VAL A 1 89 ? -9.575 -8.721 -12.685 1.00 97.50 89 VAL A N 1
ATOM 749 C CA . VAL A 1 89 ? -9.960 -8.133 -13.972 1.00 97.50 89 VAL A CA 1
ATOM 750 C C . VAL A 1 89 ? -9.244 -8.863 -15.103 1.00 97.50 89 VAL A C 1
ATOM 752 O O . VAL A 1 89 ? -8.153 -9.385 -14.893 1.00 97.50 89 VAL A O 1
ATOM 755 N N . ASP A 1 90 ? -9.817 -8.839 -16.304 1.00 97.44 90 ASP A N 1
ATOM 756 C CA . ASP A 1 90 ? -9.199 -9.468 -17.480 1.00 97.44 90 ASP A CA 1
ATOM 757 C C . ASP A 1 90 ? -8.037 -8.645 -18.057 1.00 97.44 90 ASP A C 1
ATOM 759 O O . ASP A 1 90 ? -7.077 -9.205 -18.580 1.00 97.44 90 ASP A O 1
ATOM 763 N N . LEU A 1 91 ? -8.106 -7.313 -17.939 1.00 96.19 91 LEU A N 1
ATOM 764 C CA . LEU A 1 91 ? -7.125 -6.368 -18.483 1.00 96.19 91 LEU A CA 1
ATOM 765 C C . LEU A 1 91 ? -6.696 -5.347 -17.425 1.00 96.19 91 LEU A C 1
ATOM 767 O O . LEU A 1 91 ? -7.504 -4.912 -16.599 1.00 96.19 91 LEU A O 1
ATOM 771 N N . SER A 1 92 ? -5.434 -4.915 -17.475 1.00 94.38 92 SER A N 1
ATOM 772 C CA . SER A 1 92 ? -4.856 -3.969 -16.508 1.00 94.38 92 SER A CA 1
ATOM 773 C C . SER A 1 92 ? -5.600 -2.620 -16.489 1.00 94.38 92 SER A C 1
ATOM 775 O O . SER A 1 92 ? -5.821 -2.050 -15.420 1.00 94.38 92 SER A O 1
ATOM 777 N N . GLU A 1 93 ? -6.096 -2.147 -17.639 1.00 92.62 93 GLU A N 1
ATOM 778 C CA 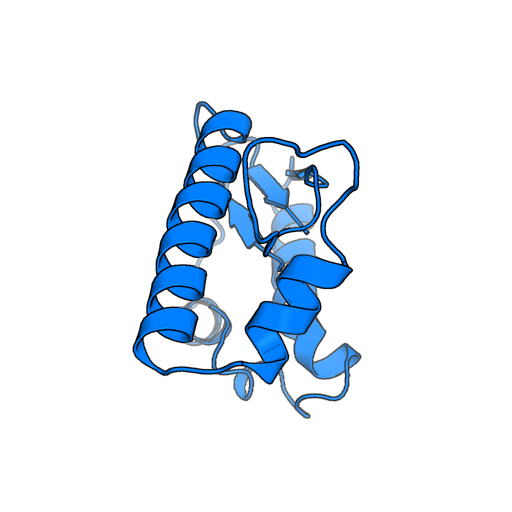. GLU A 1 93 ? -6.883 -0.906 -17.786 1.00 92.62 93 GLU A CA 1
ATOM 779 C C . GLU A 1 93 ? -8.253 -0.908 -17.088 1.00 92.62 93 GLU A C 1
ATOM 781 O O . GLU A 1 93 ? -8.804 0.155 -16.751 1.00 92.62 93 GLU A O 1
ATOM 786 N N . HIS A 1 94 ? -8.804 -2.099 -16.836 1.00 95.50 94 HIS A N 1
ATOM 787 C CA . HIS A 1 94 ? -10.066 -2.263 -16.120 1.00 95.50 94 HIS A CA 1
ATOM 788 C C . HIS A 1 94 ? -9.894 -2.013 -14.617 1.00 95.50 94 HIS A C 1
ATOM 790 O O . HIS A 1 94 ? -10.863 -1.692 -13.923 1.00 95.50 94 HIS A O 1
ATOM 796 N N . TRP A 1 95 ? -8.667 -2.095 -14.090 1.00 95.69 95 TRP A N 1
ATOM 797 C CA . TRP A 1 95 ? -8.413 -1.841 -12.679 1.00 95.69 95 TRP A CA 1
ATOM 798 C C . TRP A 1 95 ? -8.362 -0.343 -12.364 1.00 95.69 95 TRP A C 1
ATOM 800 O O . TRP A 1 95 ? -7.310 0.304 -12.388 1.00 95.69 95 TRP A O 1
ATOM 810 N N . ARG A 1 96 ? -9.524 0.203 -11.986 1.00 93.50 96 ARG A N 1
ATOM 811 C CA . ARG A 1 96 ? -9.710 1.625 -11.643 1.00 93.50 96 ARG A CA 1
ATOM 812 C C . ARG A 1 96 ? -8.796 2.123 -10.516 1.00 93.50 96 ARG A C 1
ATOM 814 O O . ARG A 1 96 ? -8.501 3.312 -10.462 1.00 93.50 96 ARG A O 1
ATOM 821 N N . TYR A 1 97 ? -8.362 1.248 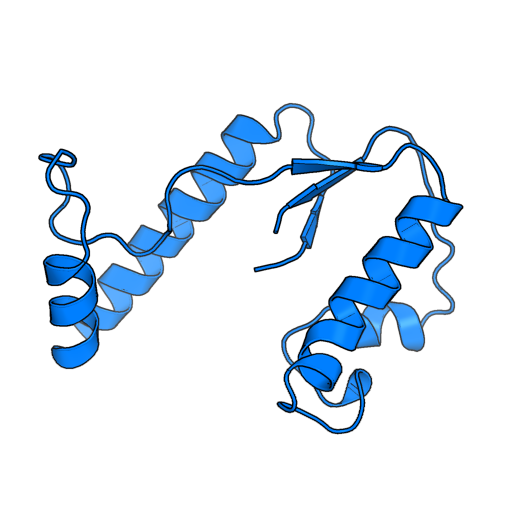-9.611 1.00 93.88 97 TYR A N 1
ATOM 822 C CA . TYR A 1 97 ? -7.547 1.614 -8.447 1.00 93.88 97 TYR A CA 1
ATOM 823 C C . TYR A 1 97 ? -6.044 1.462 -8.723 1.00 93.88 97 TYR A C 1
ATOM 825 O O . TYR A 1 97 ? -5.312 0.878 -7.924 1.00 93.88 97 TYR A O 1
ATOM 833 N N . SER A 1 98 ? -5.593 1.953 -9.878 1.00 93.12 98 SER A N 1
ATOM 834 C CA . SER A 1 98 ? -4.179 2.060 -10.246 1.00 93.12 98 SER A CA 1
ATOM 835 C C . SER A 1 98 ? -3.918 3.331 -11.050 1.00 93.12 98 SER A C 1
ATOM 837 O O . SER A 1 98 ? -4.844 3.967 -11.550 1.00 93.12 98 SER A O 1
ATOM 839 N N . SER A 1 99 ? -2.641 3.674 -11.206 1.00 91.62 99 SER A N 1
ATOM 840 C CA . SER A 1 99 ? -2.177 4.742 -12.090 1.00 91.62 99 SER A CA 1
ATOM 841 C C . SER A 1 99 ? -2.037 4.307 -13.556 1.00 91.62 99 SER A C 1
ATOM 843 O O . SER A 1 99 ? -1.532 5.096 -14.347 1.00 91.62 99 SER A O 1
ATOM 845 N N . TYR A 1 100 ? -2.500 3.110 -13.952 1.00 91.06 100 TYR A N 1
ATOM 846 C CA . TYR A 1 100 ? -2.303 2.557 -15.303 1.00 91.06 100 TYR A CA 1
ATOM 847 C C . TYR A 1 100 ? -2.652 3.547 -16.419 1.00 91.06 100 TYR A C 1
ATOM 849 O O . TYR A 1 100 ? -1.858 3.773 -17.330 1.00 91.06 100 TYR A O 1
ATOM 857 N N . ARG A 1 101 ? -3.814 4.198 -16.305 1.00 88.12 101 ARG A N 1
ATOM 858 C CA . ARG A 1 101 ? -4.324 5.144 -17.311 1.00 88.12 101 ARG A CA 1
ATOM 859 C C . ARG A 1 101 ? -3.422 6.361 -17.487 1.00 88.12 101 ARG A C 1
ATOM 861 O O . ARG A 1 101 ? -3.283 6.853 -18.597 1.00 88.12 101 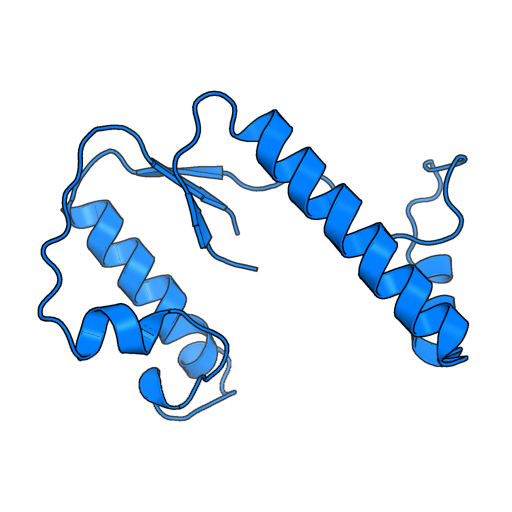ARG A O 1
ATOM 868 N N . ASN A 1 102 ? -2.745 6.791 -16.422 1.00 85.69 102 ASN A N 1
ATOM 869 C CA . ASN A 1 102 ? -1.807 7.904 -16.504 1.00 85.69 102 ASN A CA 1
ATOM 870 C C . ASN A 1 102 ? -0.621 7.554 -17.407 1.00 85.69 102 ASN A C 1
ATOM 872 O O . ASN A 1 102 ? -0.157 8.435 -18.116 1.00 85.69 102 ASN A O 1
ATOM 876 N N . TYR A 1 103 ? -0.158 6.297 -17.406 1.00 79.00 103 TYR A N 1
ATOM 877 C CA . TYR A 1 103 ? 0.944 5.827 -18.257 1.00 79.00 103 TYR A CA 1
ATOM 878 C C . TYR A 1 103 ? 0.509 5.541 -19.697 1.00 79.00 103 TYR A C 1
ATOM 880 O O . TYR A 1 103 ? 1.286 5.773 -20.619 1.00 79.00 103 TYR A O 1
ATOM 888 N N . PHE A 1 104 ? -0.706 5.022 -19.887 1.00 71.56 104 PHE A N 1
ATOM 889 C CA . PHE A 1 104 ? -1.182 4.584 -21.198 1.00 71.56 104 PHE A CA 1
ATOM 890 C C . PHE A 1 104 ? -1.602 5.752 -22.103 1.00 71.56 104 PHE A C 1
ATOM 892 O O . PHE A 1 104 ? -1.256 5.756 -23.280 1.00 71.56 104 PHE A O 1
ATOM 899 N N . ASP A 1 105 ? -2.271 6.773 -21.556 1.00 61.66 105 ASP A N 1
ATOM 900 C CA . ASP A 1 105 ? -2.822 7.874 -22.365 1.00 61.66 105 ASP A CA 1
ATOM 901 C C . ASP A 1 105 ? -1.788 8.941 -22.769 1.00 61.66 105 ASP A C 1
ATOM 903 O O . ASP A 1 105 ? -2.074 9.800 -23.600 1.00 61.66 105 ASP A O 1
ATOM 907 N N . THR A 1 106 ? -0.587 8.932 -22.184 1.00 57.25 106 THR A N 1
ATOM 908 C CA . THR A 1 106 ? 0.340 10.079 -22.257 1.00 57.25 106 THR A CA 1
ATOM 909 C C . THR A 1 106 ? 1.646 9.805 -22.996 1.00 57.25 106 THR A C 1
ATOM 911 O O . THR A 1 106 ? 2.393 10.746 -23.250 1.00 57.25 106 THR A O 1
ATOM 914 N N . GLY A 1 107 ? 1.963 8.545 -23.320 1.00 58.22 107 GLY A N 1
ATOM 915 C CA . GLY A 1 107 ? 3.288 8.190 -23.845 1.00 58.22 107 GLY A CA 1
ATOM 916 C C . GLY A 1 107 ? 4.428 8.532 -22.874 1.00 58.22 107 GLY A C 1
ATOM 917 O O . GLY A 1 107 ? 5.545 8.776 -23.320 1.00 58.22 107 GLY A O 1
ATOM 918 N N . LEU A 1 108 ? 4.130 8.590 -21.567 1.00 59.44 108 LEU A N 1
ATOM 919 C CA . LEU A 1 108 ? 5.031 9.045 -20.506 1.00 59.44 108 LEU A CA 1
ATOM 920 C C . LEU A 1 108 ? 6.439 8.457 -20.648 1.00 59.44 108 LEU A C 1
ATOM 922 O O . LEU A 1 108 ? 6.658 7.249 -20.501 1.00 59.44 108 LEU A O 1
ATOM 926 N N . GLU A 1 109 ? 7.406 9.344 -20.868 1.00 63.25 109 GLU A N 1
ATOM 927 C CA . GLU A 1 109 ? 8.809 9.002 -20.728 1.00 63.25 109 GLU A CA 1
ATOM 928 C C . GLU A 1 109 ? 9.113 8.749 -19.254 1.00 63.25 109 GLU A C 1
ATOM 930 O O . GLU A 1 109 ? 8.821 9.555 -18.369 1.00 63.25 109 GLU A O 1
ATOM 935 N N . VAL A 1 110 ? 9.703 7.588 -18.990 1.00 67.38 110 VAL A N 1
ATOM 936 C CA . VAL A 1 110 ? 10.221 7.257 -17.668 1.00 67.38 110 VAL A CA 1
ATOM 937 C C . VAL A 1 110 ? 11.463 8.113 -17.437 1.00 67.38 110 VAL A C 1
ATOM 939 O O . VAL A 1 110 ? 12.556 7.751 -17.874 1.00 67.38 110 VAL A O 1
ATOM 942 N N . VAL A 1 111 ? 11.281 9.253 -16.775 1.00 66.75 111 VAL A N 1
ATOM 943 C CA . VAL A 1 111 ? 12.382 10.070 -16.262 1.00 66.75 111 VAL A CA 1
ATOM 944 C C . VAL A 1 111 ? 12.881 9.411 -14.984 1.00 66.75 111 VAL A C 1
ATOM 946 O O . VAL A 1 111 ? 12.123 9.234 -14.037 1.00 66.75 111 VAL A O 1
ATOM 949 N N . PHE A 1 112 ? 14.146 9.001 -14.992 1.00 74.38 112 PHE A N 1
ATOM 950 C CA . PHE A 1 112 ? 14.803 8.345 -13.869 1.00 74.38 112 PHE A CA 1
ATOM 951 C C . PHE A 1 112 ? 15.981 9.212 -13.437 1.00 74.38 112 PHE A C 1
ATOM 953 O O . PHE A 1 112 ? 16.959 9.341 -14.174 1.00 74.38 112 PHE A O 1
ATOM 960 N N . ASP A 1 113 ? 15.866 9.831 -12.269 1.00 71.31 113 ASP A N 1
ATOM 961 C CA . ASP A 1 113 ? 16.821 10.805 -11.733 1.00 71.31 113 ASP A CA 1
ATOM 962 C C . ASP A 1 113 ? 17.703 10.232 -10.609 1.00 71.31 113 ASP A C 1
ATOM 964 O O . ASP A 1 113 ? 18.601 10.910 -10.110 1.00 71.31 113 ASP A O 1
ATOM 968 N N . GLY A 1 114 ? 17.494 8.974 -10.215 1.00 72.81 114 GLY A N 1
ATOM 969 C CA . GLY A 1 114 ? 18.230 8.368 -9.115 1.00 72.81 114 GLY A CA 1
ATOM 970 C C . GLY A 1 114 ? 17.545 7.134 -8.548 1.00 72.81 114 GLY A C 1
ATOM 971 O O . GLY A 1 114 ? 16.767 6.467 -9.212 1.00 72.81 114 GLY A O 1
ATOM 972 N N . ILE A 1 115 ? 17.870 6.788 -7.305 1.00 76.00 115 ILE A N 1
ATOM 973 C CA . ILE A 1 115 ? 17.333 5.590 -6.656 1.00 76.00 115 ILE A CA 1
ATOM 974 C C . ILE A 1 115 ? 15.882 5.822 -6.226 1.00 76.00 115 ILE A C 1
ATOM 976 O O . ILE A 1 115 ? 15.613 6.586 -5.301 1.00 76.00 115 ILE A O 1
ATOM 980 N N . GLU A 1 116 ? 14.964 5.072 -6.826 1.00 78.75 116 GLU A N 1
ATOM 981 C CA . GLU A 1 116 ? 13.588 4.954 -6.347 1.00 78.75 116 GLU A CA 1
ATOM 982 C C . GLU A 1 116 ? 13.402 3.681 -5.521 1.00 78.75 116 GLU A C 1
ATOM 984 O O . GLU A 1 116 ? 14.182 2.725 -5.607 1.00 78.75 116 GLU A O 1
ATOM 989 N N . VAL A 1 117 ? 12.328 3.627 -4.735 1.00 80.00 117 VAL A N 1
ATOM 990 C CA . VAL A 1 117 ? 11.996 2.441 -3.950 1.00 80.00 117 VAL A CA 1
ATOM 991 C C . VAL A 1 117 ? 10.587 1.965 -4.253 1.00 80.00 117 VAL A C 1
ATOM 993 O O . VAL A 1 117 ? 9.608 2.702 -4.153 1.00 80.00 117 VAL A O 1
ATOM 996 N N . VAL A 1 118 ? 10.480 0.673 -4.550 1.00 78.06 118 VAL A N 1
ATOM 997 C CA . VAL A 1 118 ? 9.195 -0.022 -4.607 1.00 78.06 118 VAL A CA 1
ATOM 998 C C . VAL A 1 118 ? 8.860 -0.576 -3.245 1.00 78.06 118 VAL A C 1
ATOM 1000 O O . VAL A 1 118 ? 9.660 -1.307 -2.662 1.00 78.06 118 VAL A O 1
ATOM 1003 N N . VAL A 1 119 ? 7.655 -0.306 -2.772 1.00 76.44 119 VAL A N 1
ATOM 1004 C CA . VAL A 1 119 ? 7.126 -0.883 -1.541 1.00 76.44 119 VAL A CA 1
ATOM 1005 C C . VAL A 1 119 ? 5.943 -1.776 -1.898 1.00 76.44 119 VAL A C 1
ATOM 1007 O O . VAL A 1 119 ? 5.068 -1.374 -2.669 1.00 76.44 119 VAL A O 1
ATOM 1010 N N . TRP A 1 120 ? 5.943 -2.997 -1.355 1.00 71.12 120 TRP A N 1
ATOM 1011 C CA . TRP A 1 120 ? 4.892 -3.996 -1.562 1.00 71.12 120 TRP A CA 1
ATOM 1012 C C . TRP A 1 120 ? 3.958 -4.128 -0.354 1.00 71.12 120 TRP A C 1
ATOM 1014 O O . TRP A 1 120 ? 4.460 -3.976 0.781 1.00 71.12 120 TRP A O 1
#

Secondary structure (DSSP, 8-state):
--EEE--TTHHHHHHHHHHHHHHHHHHHHHHTT-HHHHHHHHHTS-TT-TT-S---SPSS--EEEE-SHHHHHHHHHHHHHHHHHTTS-SSGGG-SSSSHHHHHTTT------S-EEEE-

pLDDT: mean 89.68, std 9.36, range [57.25, 98.56]

Radius of gyration: 17.34 Å; chains: 1; bounding box: 39×25×48 Å